Protein AF-A0A2E5X8K4-F1 (afdb_monomer_lite)

Structure (mmCIF, N/CA/C/O backbone):
data_AF-A0A2E5X8K4-F1
#
_entry.id   AF-A0A2E5X8K4-F1
#
loop_
_atom_site.group_PDB
_atom_site.id
_atom_site.type_symbol
_atom_site.label_atom_id
_atom_site.label_alt_id
_atom_site.label_comp_id
_atom_site.label_asym_id
_atom_site.label_entity_id
_atom_site.label_seq_id
_atom_site.pdbx_PDB_ins_code
_atom_site.Cartn_x
_atom_site.Cartn_y
_atom_site.Cartn_z
_atom_site.occupancy
_atom_site.B_iso_or_equiv
_atom_site.auth_seq_id
_atom_site.auth_comp_id
_atom_site.auth_asym_id
_atom_site.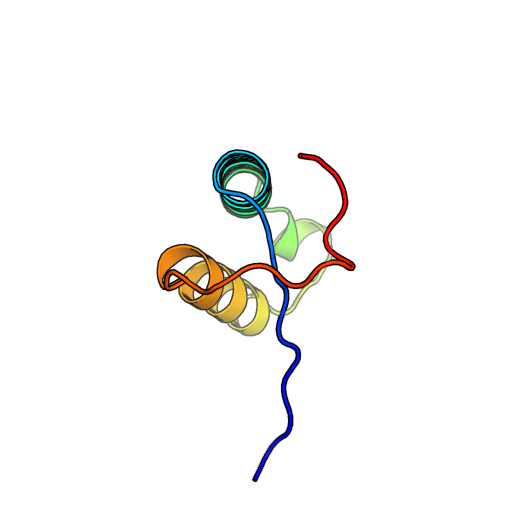auth_atom_id
_atom_site.pdbx_PDB_model_num
ATOM 1 N N . MET A 1 1 ? -11.829 -21.498 -0.446 1.00 68.50 1 MET A N 1
ATOM 2 C CA . MET A 1 1 ? -11.554 -20.073 -0.150 1.00 68.50 1 MET A CA 1
ATOM 3 C C . MET A 1 1 ? -10.056 -19.839 -0.276 1.00 68.50 1 MET A C 1
ATOM 5 O O . MET A 1 1 ? -9.305 -20.673 0.221 1.00 68.50 1 MET A O 1
ATOM 9 N N . LYS A 1 2 ? -9.615 -18.782 -0.970 1.00 86.06 2 LYS A N 1
ATOM 10 C CA . LYS A 1 2 ? -8.193 -18.396 -0.997 1.00 86.06 2 LYS A CA 1
ATOM 11 C C . LYS A 1 2 ? -7.857 -17.685 0.321 1.00 86.06 2 LYS A C 1
ATOM 13 O O . LYS A 1 2 ? -8.682 -16.924 0.813 1.00 86.06 2 LYS A O 1
ATOM 18 N N . LYS A 1 3 ? -6.697 -17.981 0.911 1.00 87.81 3 LYS A N 1
ATOM 19 C CA . LYS A 1 3 ? -6.212 -17.305 2.125 1.00 87.81 3 LYS A CA 1
ATOM 20 C C . LYS A 1 3 ? -5.395 -16.075 1.719 1.00 87.81 3 LYS A C 1
ATOM 22 O O . LYS A 1 3 ? -4.621 -16.173 0.772 1.00 87.81 3 LYS A O 1
ATOM 27 N N . GLY A 1 4 ? -5.574 -14.966 2.430 1.00 87.62 4 GLY A N 1
ATOM 28 C CA . GLY A 1 4 ? -4.769 -13.747 2.306 1.00 87.62 4 GLY A CA 1
ATOM 29 C C . GLY A 1 4 ? -3.996 -13.450 3.594 1.00 87.62 4 GLY A C 1
ATOM 30 O O . GLY A 1 4 ? -4.086 -14.211 4.560 1.00 87.62 4 GLY A O 1
ATOM 31 N N . LEU A 1 5 ? -3.247 -12.348 3.595 1.00 90.88 5 LEU A N 1
ATOM 32 C CA . LEU A 1 5 ? -2.572 -11.807 4.776 1.00 90.88 5 LEU A CA 1
ATOM 33 C C . LEU A 1 5 ? -3.331 -10.570 5.265 1.00 90.88 5 LEU A C 1
ATOM 35 O O . LEU A 1 5 ? -3.833 -9.806 4.448 1.00 90.88 5 LEU A O 1
ATOM 39 N N . ASN A 1 6 ? -3.394 -10.382 6.582 1.00 89.12 6 ASN A N 1
ATOM 40 C CA . ASN A 1 6 ? -3.889 -9.157 7.204 1.00 89.12 6 ASN A CA 1
ATOM 41 C C . ASN A 1 6 ? -2.741 -8.506 7.975 1.00 89.12 6 ASN A C 1
ATOM 43 O O . ASN A 1 6 ? -1.968 -9.214 8.627 1.00 89.12 6 ASN A O 1
ATOM 47 N N . ILE A 1 7 ? -2.647 -7.183 7.912 1.00 91.06 7 ILE A N 1
ATOM 48 C CA . ILE A 1 7 ? -1.690 -6.396 8.689 1.00 91.06 7 ILE A CA 1
ATOM 49 C C . ILE A 1 7 ? -2.454 -5.397 9.554 1.00 91.06 7 ILE A C 1
ATOM 51 O O . ILE A 1 7 ? -3.483 -4.870 9.144 1.00 91.06 7 ILE A O 1
ATOM 55 N N . GLU A 1 8 ? -1.952 -5.157 10.759 1.00 93.50 8 GLU A N 1
ATOM 56 C CA . GLU A 1 8 ? -2.464 -4.138 11.673 1.00 93.50 8 GLU A CA 1
ATOM 57 C C . GLU A 1 8 ? -1.404 -3.043 11.782 1.00 93.50 8 GLU A C 1
ATOM 59 O O . GLU A 1 8 ? -0.253 -3.330 12.119 1.00 93.50 8 GLU A O 1
ATOM 64 N N . VAL A 1 9 ? -1.781 -1.808 11.466 1.00 93.56 9 VAL A N 1
ATOM 65 C CA . VAL A 1 9 ? -0.883 -0.648 11.438 1.00 93.56 9 VAL A CA 1
ATOM 66 C C . VAL A 1 9 ? -1.568 0.553 12.079 1.00 93.56 9 VAL A C 1
ATOM 68 O O . VAL A 1 9 ? -2.787 0.701 11.984 1.00 93.56 9 VAL A O 1
ATOM 71 N N . THR A 1 10 ? -0.798 1.410 12.746 1.00 93.62 10 THR A N 1
ATOM 72 C CA . THR A 1 10 ? -1.301 2.708 13.220 1.00 93.62 10 THR A CA 1
ATOM 73 C C . THR A 1 10 ? -1.596 3.637 12.038 1.00 93.62 10 THR A C 1
ATOM 75 O O . THR A 1 10 ? -1.113 3.411 10.929 1.00 93.62 10 THR A O 1
ATOM 78 N N . SER A 1 11 ? -2.342 4.722 12.267 1.00 92.81 11 SER A N 1
ATOM 79 C CA . SER A 1 11 ? -2.652 5.703 11.215 1.00 92.81 11 SER A CA 1
ATOM 80 C C . SER A 1 11 ? -1.396 6.264 10.539 1.00 92.81 11 SER A C 1
ATOM 82 O O . SER A 1 11 ? -1.329 6.290 9.317 1.00 92.81 11 SER A O 1
ATOM 84 N N . SER A 1 12 ? -0.360 6.618 11.307 1.00 94.38 12 SER A N 1
ATOM 85 C CA . SER A 1 12 ? 0.901 7.126 10.745 1.00 94.38 12 SER A CA 1
ATOM 86 C C . SER A 1 12 ? 1.700 6.053 10.001 1.00 94.38 12 SER A C 1
ATOM 88 O O . SER A 1 12 ? 2.316 6.328 8.977 1.00 94.38 12 SER A O 1
ATOM 90 N N . GLN A 1 13 ? 1.678 4.804 10.478 1.00 95.44 13 GLN A N 1
ATOM 91 C CA . GLN A 1 13 ? 2.282 3.685 9.751 1.00 95.44 13 GLN A CA 1
ATOM 92 C C . GLN A 1 13 ? 1.565 3.428 8.421 1.00 95.44 13 GLN A C 1
ATOM 94 O O . GLN A 1 13 ? 2.219 3.100 7.432 1.00 95.44 13 GLN A O 1
ATOM 99 N N . TYR A 1 14 ? 0.240 3.585 8.392 1.00 95.94 14 TYR A N 1
ATOM 100 C CA . TYR A 1 14 ? -0.547 3.481 7.171 1.00 95.94 14 TYR A CA 1
ATOM 101 C C . TYR A 1 14 ? -0.250 4.625 6.194 1.00 95.94 14 TYR A C 1
ATOM 103 O O . TYR A 1 14 ? -0.047 4.347 5.018 1.00 95.94 14 TYR A O 1
ATOM 111 N N . GLU A 1 15 ? -0.133 5.873 6.663 1.00 96.38 15 GLU A N 1
ATOM 112 C CA . GLU A 1 15 ? 0.294 7.010 5.828 1.00 96.38 15 GLU A CA 1
ATOM 113 C C . GLU A 1 15 ? 1.641 6.724 5.147 1.00 96.38 15 GLU A C 1
ATOM 115 O O . GLU A 1 15 ? 1.764 6.848 3.931 1.00 96.38 15 GLU A O 1
ATOM 120 N N . PHE A 1 16 ? 2.628 6.222 5.897 1.00 97.38 16 PHE A N 1
ATOM 121 C CA . PHE A 1 16 ? 3.927 5.862 5.319 1.00 97.38 16 PHE A CA 1
ATOM 122 C C . PHE A 1 16 ? 3.835 4.705 4.318 1.00 97.38 16 PHE A C 1
ATOM 124 O O . PHE A 1 16 ? 4.527 4.717 3.301 1.00 97.38 16 PHE A O 1
ATOM 131 N N . LEU A 1 17 ? 3.007 3.691 4.592 1.00 96.75 17 LEU A N 1
ATOM 132 C CA . LEU A 1 17 ? 2.783 2.586 3.658 1.00 96.75 17 LEU A CA 1
ATOM 133 C C . LEU A 1 17 ? 2.138 3.083 2.359 1.00 96.75 17 LEU A C 1
ATOM 135 O O . LEU A 1 17 ? 2.583 2.693 1.279 1.00 96.75 17 LEU A O 1
ATOM 139 N N . TYR A 1 18 ? 1.121 3.936 2.471 1.00 97.62 18 TYR A N 1
ATOM 140 C CA . TYR A 1 18 ? 0.436 4.550 1.341 1.00 97.62 18 TYR A CA 1
ATOM 141 C C . TYR A 1 18 ? 1.426 5.332 0.473 1.00 97.62 18 TYR A C 1
ATOM 143 O O . TYR A 1 18 ? 1.560 5.036 -0.715 1.00 97.62 18 TYR A O 1
ATOM 151 N N . ASP A 1 19 ? 2.197 6.240 1.075 1.00 98.31 19 ASP A N 1
ATOM 152 C CA . ASP A 1 19 ? 3.174 7.063 0.359 1.00 98.31 19 ASP A CA 1
ATOM 153 C C . ASP A 1 19 ? 4.233 6.211 -0.351 1.00 98.31 19 ASP A C 1
ATOM 155 O O . ASP A 1 19 ? 4.565 6.465 -1.507 1.00 98.31 19 ASP A O 1
ATOM 159 N N . LEU A 1 20 ? 4.743 5.161 0.303 1.00 98.12 20 LEU A N 1
ATOM 160 C CA . LEU A 1 20 ? 5.732 4.261 -0.298 1.00 98.12 20 LEU A CA 1
ATOM 161 C C . LEU A 1 20 ? 5.180 3.511 -1.516 1.00 98.12 20 LEU A C 1
ATOM 163 O O . LEU A 1 20 ? 5.893 3.350 -2.510 1.00 98.12 20 LEU A O 1
ATOM 167 N N . VAL A 1 21 ? 3.937 3.034 -1.440 1.00 97.88 21 VAL A N 1
ATOM 168 C CA . VAL A 1 21 ? 3.293 2.296 -2.534 1.00 97.88 21 VAL A CA 1
ATOM 169 C C . VAL A 1 21 ? 2.980 3.229 -3.703 1.00 97.88 21 VAL A C 1
ATOM 171 O O . VAL A 1 21 ? 3.287 2.885 -4.845 1.00 97.88 21 VAL A O 1
ATOM 174 N N . MET A 1 22 ? 2.463 4.429 -3.427 1.00 98.00 22 MET A N 1
ATOM 175 C CA . MET A 1 22 ? 2.185 5.432 -4.457 1.00 98.00 22 MET A CA 1
ATOM 176 C C . MET A 1 22 ? 3.467 5.944 -5.118 1.00 98.00 22 MET A C 1
ATOM 178 O O . MET A 1 22 ? 3.540 5.995 -6.341 1.00 98.00 22 MET A O 1
ATOM 182 N N . MET A 1 23 ? 4.521 6.210 -4.343 1.00 98.06 23 MET A N 1
ATOM 183 C CA . MET A 1 23 ? 5.832 6.585 -4.881 1.00 98.06 23 MET A CA 1
ATOM 184 C C . MET A 1 23 ? 6.395 5.495 -5.803 1.00 98.06 23 MET A C 1
ATOM 186 O O . MET A 1 23 ? 6.964 5.797 -6.849 1.00 98.06 23 MET A O 1
ATOM 190 N N . ALA A 1 24 ? 6.253 4.216 -5.440 1.00 97.94 24 ALA A N 1
ATOM 191 C CA . ALA A 1 24 ? 6.702 3.121 -6.295 1.00 97.94 24 ALA A CA 1
ATOM 192 C C . ALA A 1 24 ? 5.927 3.063 -7.622 1.00 97.94 24 ALA A C 1
ATOM 194 O O . ALA A 1 24 ? 6.533 2.758 -8.651 1.00 97.94 24 ALA A O 1
ATOM 195 N N . TYR A 1 25 ? 4.629 3.384 -7.602 1.00 95.94 25 TYR A N 1
ATOM 196 C CA . TYR A 1 25 ? 3.817 3.526 -8.810 1.00 95.94 25 TYR A CA 1
ATOM 197 C C . TYR A 1 25 ? 4.301 4.701 -9.675 1.00 95.94 25 TYR A C 1
ATOM 199 O O . TYR A 1 25 ? 4.577 4.517 -10.854 1.00 95.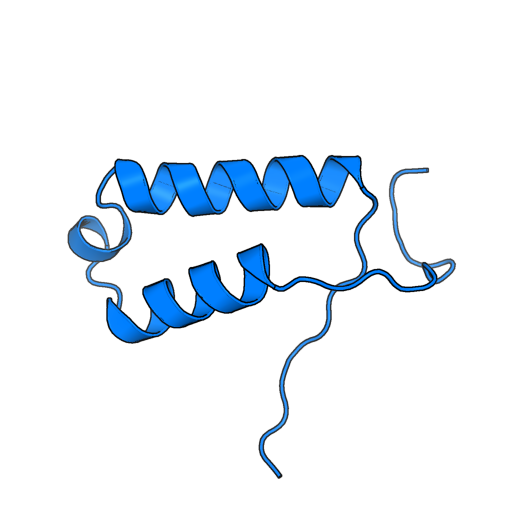94 25 TYR A O 1
ATOM 207 N N . GLU A 1 26 ? 4.478 5.887 -9.086 1.00 97.06 26 GLU A N 1
ATOM 208 C CA . GLU A 1 26 ? 4.918 7.104 -9.790 1.00 97.06 26 GLU A CA 1
ATOM 209 C C . GLU A 1 26 ? 6.313 6.986 -10.415 1.00 97.06 26 GLU A C 1
ATOM 211 O O . GLU A 1 26 ? 6.603 7.628 -11.423 1.00 97.06 26 GLU A O 1
ATOM 216 N N . LEU A 1 27 ? 7.189 6.189 -9.804 1.00 98.00 27 LEU A N 1
ATOM 217 C CA . LEU A 1 27 ? 8.555 5.968 -10.268 1.00 98.00 27 LEU A CA 1
ATOM 218 C C . LEU A 1 27 ? 8.689 4.768 -11.219 1.00 98.00 27 LEU A C 1
ATOM 220 O O . LEU A 1 27 ? 9.819 4.350 -11.464 1.00 98.00 27 LEU A O 1
ATOM 224 N N . ASP A 1 28 ? 7.591 4.181 -11.711 1.00 97.00 28 ASP A N 1
ATOM 225 C CA . ASP A 1 28 ? 7.577 2.998 -12.589 1.00 97.00 28 ASP A CA 1
ATOM 226 C C . ASP A 1 28 ? 8.414 1.817 -12.041 1.00 97.00 28 ASP A C 1
ATOM 228 O O . ASP A 1 28 ? 9.016 1.030 -12.781 1.00 97.00 28 ASP A O 1
ATOM 232 N N . ILE A 1 29 ? 8.486 1.676 -10.711 1.00 97.81 29 ILE A N 1
ATOM 233 C CA . ILE A 1 29 ? 9.273 0.620 -10.052 1.00 97.81 29 ILE A CA 1
ATOM 234 C C . ILE A 1 29 ? 8.814 -0.788 -10.450 1.00 97.81 29 ILE A C 1
ATOM 236 O O . ILE A 1 29 ? 9.691 -1.631 -10.670 1.00 97.81 29 ILE A O 1
ATOM 240 N N . PRO A 1 30 ? 7.504 -1.090 -10.557 1.00 97.38 30 PRO A N 1
ATOM 241 C CA . PRO A 1 30 ? 7.061 -2.420 -10.954 1.00 97.38 30 PRO A CA 1
ATOM 242 C C . PRO A 1 30 ? 7.617 -2.833 -12.320 1.00 97.38 30 PRO A C 1
ATOM 244 O O . PRO A 1 30 ? 8.159 -3.932 -12.438 1.00 97.38 30 PRO A O 1
ATOM 247 N N . GLU A 1 31 ? 7.600 -1.940 -13.315 1.00 96.12 31 GLU A N 1
ATOM 248 C CA 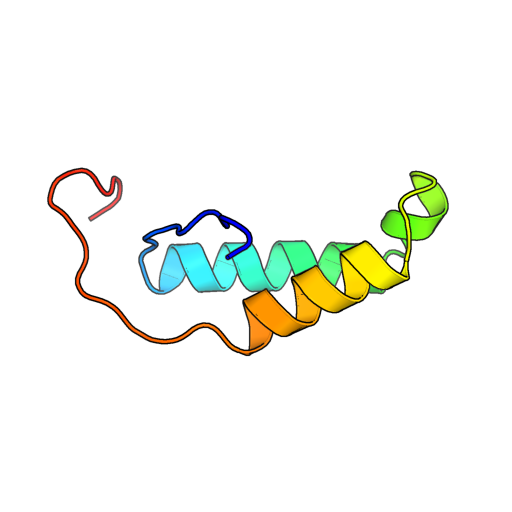. GLU A 1 31 ? 8.184 -2.206 -14.634 1.00 96.12 31 GLU A CA 1
ATOM 249 C C . GLU A 1 31 ? 9.701 -2.416 -14.535 1.00 96.12 31 GLU A C 1
ATOM 251 O O . GLU A 1 31 ? 10.224 -3.431 -15.001 1.00 96.12 31 GLU A O 1
ATOM 256 N N . GLN A 1 32 ? 10.412 -1.518 -13.843 1.00 97.69 32 GLN A N 1
ATOM 257 C CA . GLN A 1 32 ? 11.868 -1.610 -13.663 1.00 97.69 32 GLN A CA 1
ATOM 258 C C . GLN A 1 32 ? 12.311 -2.902 -12.964 1.00 97.69 32 GLN A C 1
ATOM 260 O O . GLN A 1 32 ? 13.418 -3.396 -13.191 1.00 97.69 32 GLN A O 1
ATOM 265 N N . LYS A 1 33 ? 11.470 -3.445 -12.079 1.00 97.06 33 LYS A N 1
ATOM 266 C CA . LYS A 1 33 ? 11.726 -4.696 -11.355 1.00 97.06 33 LYS A CA 1
ATOM 267 C C . LYS A 1 33 ? 11.188 -5.931 -12.079 1.00 97.06 33 LYS A C 1
ATOM 269 O O . LYS A 1 33 ? 11.441 -7.039 -11.604 1.00 97.06 33 LYS A O 1
ATOM 274 N N . GLY A 1 34 ? 10.477 -5.762 -13.194 1.00 97.12 34 GLY A N 1
ATOM 275 C CA . GLY A 1 34 ? 9.800 -6.848 -13.903 1.00 97.12 34 GLY A CA 1
ATOM 276 C C . GLY A 1 34 ? 8.687 -7.497 -13.077 1.00 97.12 34 GLY A C 1
ATOM 277 O O . GLY A 1 34 ? 8.467 -8.704 -13.179 1.00 97.12 34 GLY A O 1
ATOM 278 N N . TRP A 1 35 ? 8.038 -6.732 -12.200 1.00 97.62 35 TRP A N 1
ATOM 279 C CA . TRP A 1 35 ? 6.867 -7.185 -11.459 1.00 97.62 35 TRP A CA 1
ATOM 280 C C . TRP A 1 35 ? 5.652 -7.262 -12.377 1.00 97.62 35 TRP A C 1
ATOM 282 O O . TRP A 1 35 ? 5.535 -6.533 -13.359 1.00 97.62 35 TRP A O 1
ATOM 292 N N . ASP A 1 36 ? 4.726 -8.153 -12.038 1.00 97.81 36 ASP A N 1
ATOM 293 C CA . ASP A 1 36 ? 3.442 -8.210 -12.722 1.00 97.81 36 ASP A CA 1
ATOM 294 C C . ASP A 1 36 ? 2.634 -6.944 -12.398 1.00 97.81 36 ASP A C 1
ATOM 296 O O . ASP A 1 36 ? 2.228 -6.743 -11.250 1.00 97.81 36 ASP A O 1
ATOM 300 N N . MET A 1 37 ? 2.422 -6.092 -13.409 1.00 95.62 37 MET A N 1
ATOM 301 C CA . MET A 1 37 ? 1.726 -4.806 -13.261 1.00 95.62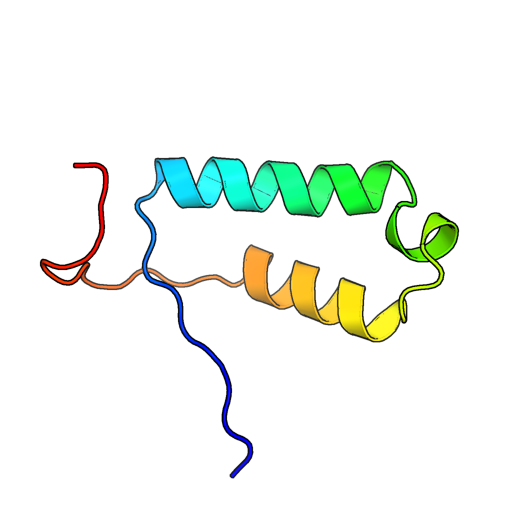 37 MET A CA 1
ATOM 302 C C . MET A 1 37 ? 0.338 -4.984 -12.657 1.00 95.62 37 MET A C 1
ATOM 304 O O . MET A 1 37 ? -0.005 -4.294 -11.709 1.00 95.62 37 MET A O 1
ATOM 308 N N . GLN A 1 38 ? -0.419 -5.984 -13.116 1.00 97.06 38 GLN A N 1
ATOM 309 C CA . GLN A 1 38 ? -1.757 -6.245 -12.592 1.00 97.06 38 GLN A CA 1
ATOM 310 C C . GLN A 1 38 ? -1.728 -6.622 -11.103 1.00 97.06 38 GLN A C 1
ATOM 312 O O . GLN A 1 38 ? -2.594 -6.219 -10.329 1.00 97.06 38 GLN A O 1
ATOM 317 N N . THR A 1 39 ? -0.739 -7.401 -10.672 1.00 97.31 39 THR A N 1
ATOM 318 C CA . THR A 1 39 ? -0.548 -7.730 -9.256 1.00 97.31 39 THR A CA 1
ATOM 319 C C . THR A 1 39 ? -0.208 -6.488 -8.437 1.00 97.31 39 THR A C 1
ATOM 321 O O . THR A 1 39 ? -0.693 -6.364 -7.312 1.00 97.31 39 THR A O 1
ATOM 324 N N . PHE A 1 40 ? 0.586 -5.568 -8.983 1.00 98.06 40 PHE A N 1
ATOM 325 C CA . PHE A 1 40 ? 0.909 -4.316 -8.307 1.00 98.06 40 PHE A CA 1
ATOM 326 C C . PHE A 1 40 ? -0.285 -3.352 -8.257 1.00 98.06 40 PHE A C 1
ATOM 328 O O . PHE A 1 40 ? -0.560 -2.807 -7.194 1.00 98.06 40 PHE A O 1
ATOM 335 N N . ASP A 1 41 ? -1.063 -3.232 -9.332 1.00 97.69 41 ASP A N 1
ATOM 336 C CA . ASP A 1 41 ? -2.307 -2.450 -9.355 1.00 97.69 41 ASP A CA 1
ATOM 337 C C . ASP A 1 41 ? -3.284 -2.950 -8.283 1.00 97.69 41 ASP A C 1
ATOM 339 O O . ASP A 1 41 ? -3.808 -2.173 -7.489 1.00 97.69 41 ASP A O 1
ATOM 343 N N . ASN A 1 42 ? -3.440 -4.273 -8.160 1.00 97.19 42 ASN A N 1
ATOM 344 C CA . ASN A 1 42 ? -4.258 -4.866 -7.102 1.00 97.19 42 ASN A CA 1
ATOM 345 C C . ASN A 1 42 ? -3.717 -4.554 -5.692 1.00 97.19 42 ASN A C 1
ATOM 347 O O . ASN A 1 42 ? -4.491 -4.483 -4.737 1.00 97.19 42 ASN A O 1
ATOM 351 N N . LEU A 1 43 ? -2.399 -4.412 -5.515 1.00 97.12 43 LEU A N 1
ATOM 352 C CA . LEU A 1 43 ? -1.821 -3.977 -4.241 1.00 97.12 43 LEU A CA 1
ATOM 353 C C . LEU A 1 43 ? -2.173 -2.513 -3.960 1.00 97.12 43 LEU A C 1
ATOM 355 O O . LEU A 1 43 ? -2.613 -2.224 -2.849 1.00 97.12 43 LEU A O 1
ATOM 359 N N . VAL A 1 44 ? -2.017 -1.626 -4.947 1.00 97.44 44 VAL A N 1
ATOM 360 C CA . VAL A 1 44 ? -2.406 -0.210 -4.843 1.00 97.44 44 VAL A CA 1
ATOM 361 C C . VAL A 1 44 ? -3.880 -0.099 -4.451 1.00 97.44 44 VAL A C 1
ATOM 363 O O . VAL A 1 44 ? -4.195 0.576 -3.474 1.00 97.44 44 VAL A O 1
ATOM 366 N N . ASP A 1 45 ? -4.769 -0.837 -5.121 1.00 97.44 45 ASP A N 1
ATOM 367 C CA . ASP A 1 45 ? -6.201 -0.863 -4.806 1.00 97.44 45 ASP A CA 1
ATOM 368 C C . ASP A 1 45 ? -6.470 -1.300 -3.361 1.00 97.44 45 ASP A C 1
ATOM 370 O O . ASP A 1 45 ? -7.228 -0.645 -2.644 1.00 97.44 45 ASP A O 1
ATOM 374 N N . ASN A 1 46 ? -5.831 -2.383 -2.905 1.00 96.00 46 ASN A N 1
ATOM 375 C CA . ASN A 1 46 ? -6.004 -2.881 -1.538 1.00 96.00 46 ASN A CA 1
ATOM 376 C C . ASN A 1 46 ? -5.488 -1.895 -0.484 1.00 96.00 46 ASN A C 1
ATOM 378 O O . ASN A 1 46 ? -6.084 -1.790 0.587 1.00 96.00 46 ASN A O 1
ATOM 382 N N . VAL A 1 47 ? -4.391 -1.186 -0.770 1.00 95.94 47 VAL A N 1
ATOM 383 C CA . VAL A 1 47 ? -3.866 -0.145 0.119 1.00 95.94 47 VAL A CA 1
ATOM 384 C C . VAL A 1 47 ? -4.850 1.018 0.161 1.00 95.94 47 VAL A C 1
ATOM 386 O O . VAL A 1 47 ? -5.320 1.337 1.241 1.00 95.94 47 VAL A O 1
ATOM 389 N N . CYS A 1 48 ? -5.264 1.566 -0.983 1.00 95.44 48 CYS A N 1
ATOM 390 C CA . CYS A 1 48 ? -6.217 2.680 -1.068 1.00 95.44 48 CYS A CA 1
ATOM 391 C C . CYS A 1 48 ? -7.588 2.390 -0.428 1.00 95.44 48 CYS A C 1
ATOM 393 O O . CYS A 1 48 ? -8.278 3.319 -0.010 1.00 95.44 48 CYS A O 1
ATOM 395 N N . GLN A 1 49 ? -7.999 1.121 -0.368 1.00 95.19 49 GLN A N 1
ATOM 396 C CA . GLN A 1 49 ? -9.280 0.680 0.195 1.00 95.19 49 GLN A CA 1
ATOM 397 C C . GLN A 1 49 ? -9.165 0.148 1.633 1.00 95.19 49 GLN A C 1
ATOM 399 O O . GLN A 1 49 ? -10.099 -0.492 2.123 1.00 95.19 49 GLN A O 1
ATOM 404 N N . ALA A 1 50 ? -8.041 0.383 2.317 1.00 92.75 50 ALA A N 1
ATOM 405 C CA . ALA A 1 50 ? -7.863 -0.066 3.690 1.00 92.75 50 ALA A CA 1
ATOM 406 C C . ALA A 1 50 ? -8.970 0.470 4.617 1.00 92.75 50 ALA A C 1
ATOM 408 O O . ALA A 1 50 ? -9.382 1.628 4.544 1.0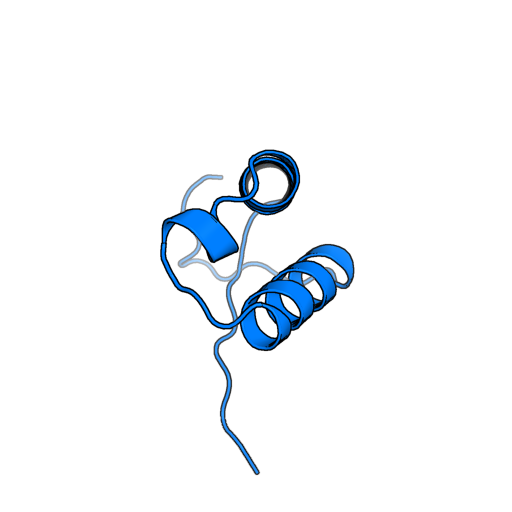0 92.75 50 ALA A O 1
ATOM 409 N N . THR A 1 51 ? -9.444 -0.391 5.517 1.00 90.56 51 THR A N 1
ATOM 410 C CA . THR A 1 51 ? -10.479 -0.068 6.505 1.00 90.56 51 THR A CA 1
ATOM 411 C C . THR A 1 51 ? -9.891 -0.019 7.909 1.00 90.56 51 THR A C 1
ATOM 413 O O . THR A 1 51 ? -8.943 -0.740 8.216 1.00 90.56 51 THR A O 1
ATOM 416 N N . GLU A 1 52 ? -10.496 0.770 8.794 1.00 89.50 52 GLU A N 1
ATOM 417 C CA . GLU A 1 52 ? -10.101 0.823 10.203 1.00 89.50 52 GLU A CA 1
ATOM 418 C C . GLU A 1 52 ? -10.312 -0.522 10.918 1.00 89.50 52 GLU A C 1
ATOM 420 O O . GLU A 1 52 ? -11.247 -1.274 10.633 1.00 89.50 52 GLU A O 1
ATOM 425 N N . THR A 1 53 ? -9.443 -0.814 11.886 1.00 89.44 53 THR A N 1
ATOM 426 C CA . THR A 1 53 ? -9.534 -1.994 12.751 1.00 89.44 53 THR A CA 1
ATOM 427 C C . THR A 1 53 ? -9.017 -1.674 14.153 1.00 89.44 53 THR A C 1
ATOM 429 O O . THR A 1 53 ? -8.321 -0.681 14.366 1.00 89.44 53 THR A O 1
ATOM 432 N N . ASN A 1 54 ? -9.328 -2.538 15.120 1.00 88.81 54 ASN A N 1
ATOM 433 C CA . ASN A 1 54 ? -8.710 -2.490 16.441 1.00 88.81 54 ASN A CA 1
ATOM 434 C C . ASN A 1 54 ? -7.292 -3.072 16.374 1.00 88.81 54 ASN A C 1
ATOM 436 O O . ASN A 1 54 ? -7.102 -4.162 15.832 1.00 88.81 54 ASN A O 1
ATOM 440 N N . LEU A 1 55 ? -6.319 -2.373 16.959 1.00 92.00 55 LEU A N 1
ATOM 441 C CA . LEU A 1 55 ? -4.943 -2.860 17.064 1.00 92.00 55 LEU A CA 1
ATOM 442 C C . LEU A 1 55 ? -4.829 -3.911 18.169 1.00 92.00 55 LEU A C 1
ATOM 444 O O . LEU A 1 55 ? -5.320 -3.717 19.285 1.00 92.00 55 LEU A O 1
ATOM 448 N N . SER A 1 56 ? -4.145 -5.013 17.879 1.00 91.12 56 SER A N 1
ATOM 449 C CA . SER A 1 56 ? -3.753 -5.983 18.895 1.00 91.12 56 SER A CA 1
ATOM 450 C C . SER A 1 56 ? -2.564 -5.482 19.722 1.00 91.12 56 SER A C 1
ATOM 452 O O . SER A 1 56 ? -1.762 -4.661 19.282 1.00 91.12 56 SER A O 1
ATOM 454 N N . ASN A 1 57 ? -2.382 -6.055 20.916 1.00 90.19 57 ASN A N 1
ATOM 455 C CA . ASN A 1 57 ? -1.260 -5.730 21.814 1.00 90.19 57 ASN A CA 1
ATOM 456 C C . ASN A 1 57 ? 0.130 -6.047 21.224 1.00 90.19 57 ASN A C 1
ATOM 458 O O . ASN A 1 57 ? 1.146 -5.700 21.821 1.00 90.19 57 ASN A O 1
ATOM 462 N N . ASN A 1 58 ? 0.184 -6.750 20.090 1.00 87.75 58 ASN A N 1
ATOM 463 C CA . ASN A 1 58 ? 1.428 -7.120 19.422 1.00 87.75 58 ASN A CA 1
ATOM 464 C C . ASN A 1 58 ? 1.881 -6.074 18.392 1.00 87.75 58 ASN A C 1
ATOM 466 O O . ASN A 1 58 ? 3.015 -6.159 17.911 1.00 87.75 58 ASN 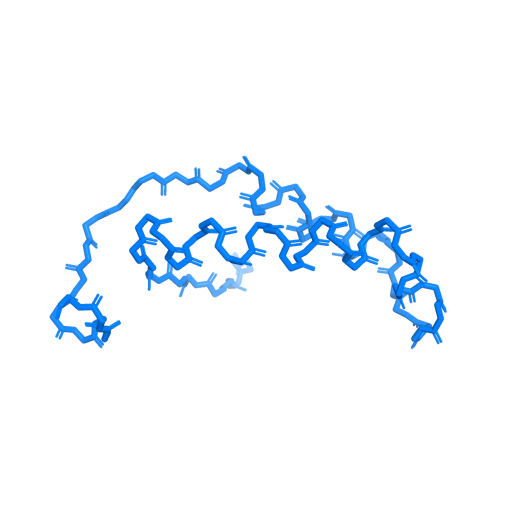A O 1
ATOM 470 N N . VAL A 1 59 ? 1.023 -5.104 18.050 1.00 88.69 59 VAL A N 1
ATOM 471 C CA . VAL A 1 59 ? 1.382 -3.989 17.169 1.00 88.69 59 VAL A CA 1
ATOM 472 C C . VAL A 1 59 ? 2.410 -3.114 17.883 1.00 88.69 59 VAL A C 1
ATOM 474 O O . VAL A 1 59 ? 2.215 -2.688 19.019 1.00 88.69 59 VAL A O 1
ATOM 477 N N . ARG A 1 60 ? 3.544 -2.871 17.222 1.00 84.44 60 ARG A N 1
ATOM 478 C CA . ARG A 1 60 ? 4.632 -2.039 17.754 1.00 84.44 60 ARG A CA 1
ATOM 479 C C . ARG A 1 60 ? 4.469 -0.602 17.266 1.00 84.44 60 ARG A C 1
ATOM 481 O O . ARG A 1 60 ? 4.167 -0.403 16.093 1.00 84.44 60 ARG A O 1
ATOM 488 N N . GLY A 1 61 ? 4.768 0.375 18.123 1.00 67.56 61 GLY A N 1
ATOM 489 C CA . GLY A 1 61 ? 4.789 1.794 17.745 1.00 67.56 61 GLY A CA 1
ATOM 490 C C . GLY A 1 61 ? 3.580 2.609 18.204 1.00 67.56 61 GLY A C 1
ATOM 491 O O . GLY A 1 61 ? 3.091 3.430 17.432 1.00 67.56 61 GLY A O 1
ATOM 492 N N . ILE A 1 62 ? 3.132 2.385 19.445 1.00 58.41 62 ILE A N 1
ATOM 493 C CA . ILE A 1 62 ? 2.396 3.390 20.231 1.00 58.41 62 ILE A CA 1
ATOM 494 C C . ILE A 1 62 ? 3.413 4.136 21.092 1.00 58.41 62 ILE A C 1
ATOM 496 O O . ILE A 1 62 ? 4.264 3.438 21.696 1.00 58.41 62 ILE A O 1
#

Foldseek 3Di:
DDDDDDDDDDPVRLVVVLVVLVVCVVVVVCVVVVHDPVVSVVVNVCSVPDDDDDDDPPHDDD

pLDDT: mean 93.1, std 7.4, range [58.41, 98.31]

Radius of gyration: 13.51 Å; chains: 1; bounding box: 23×27×36 Å

Sequence (62 aa):
MKKGLNIEVTSSQYEFLYDLVMMAYELDIPEQKGWDMQTFDNLVDNVCQATETNLSNNVRGI

Secondary structure (DSSP, 8-state):
----------HHHHHHHHHHHHHHHHTTHHHHHT--HHHHHHHHHHHHT----PPPTT----